Protein AF-A0A957FZC9-F1 (afdb_monomer_lite)

Sequence (97 aa):
FLSLDDCFEFLKTINDHIHVEVRKLYPEAELPRIATRKIGAHQLEVVYESERPFADFAAGLIDGAIHHFGETITVERLATTEPANNRATFLLTRSRS

Foldseek 3Di:
DPPDLDLLVVLQCCAVPVVVVVCVVPVPDQDWDWHWDDPDPFKIKIKTAGPDLCLVVVVVVSVVSCVVSVFDKDWDWDDDPDPGSRITMIMIGGDDD

Secondary structure (DSSP, 8-state):
-----SHHHHHHHIIIIIHHHHHHH-TT----EEEEEEEETTEEEEEEE-SS--HHHHHHHHHHHHHHHT--EEEEEPP-S--STTEEEEEEEEPP-

Radius of gyration: 13.61 Å; chains: 1; bounding box: 26×35×29 Å

pLDDT: mean 89.51, std 9.9, range [47.69, 97.81]

Structure (mmCIF, N/CA/C/O backbone):
data_AF-A0A957FZC9-F1
#
_entry.id   AF-A0A957FZC9-F1
#
loop_
_atom_site.group_PDB
_atom_site.id
_atom_site.type_symbol
_atom_site.label_atom_id
_atom_site.label_alt_id
_atom_site.label_comp_id
_atom_site.label_asym_id
_atom_site.label_entity_id
_atom_site.label_seq_id
_atom_site.pdbx_PDB_ins_code
_atom_site.Cartn_x
_atom_site.Cartn_y
_atom_site.Cartn_z
_atom_site.occupancy
_atom_site.B_iso_or_equiv
_atom_site.auth_seq_id
_atom_site.auth_comp_id
_atom_site.auth_asym_id
_atom_site.auth_atom_id
_atom_site.pdbx_PDB_model_num
ATOM 1 N N . PHE A 1 1 ? -5.249 -17.928 12.736 1.00 47.69 1 PHE A N 1
ATOM 2 C CA . PHE A 1 1 ? -5.312 -16.788 11.805 1.00 47.69 1 PHE A CA 1
ATOM 3 C C . PHE A 1 1 ? -5.430 -15.528 12.637 1.00 47.69 1 PHE A C 1
ATOM 5 O O . PHE A 1 1 ? -6.187 -15.545 13.600 1.00 47.69 1 PHE A O 1
ATOM 12 N N . LEU A 1 2 ? -4.622 -14.505 12.360 1.00 52.84 2 LEU A N 1
ATOM 13 C CA . LEU A 1 2 ? -4.747 -13.209 13.031 1.00 52.84 2 LEU A CA 1
ATOM 14 C C . LEU A 1 2 ? -6.146 -12.657 12.706 1.00 52.84 2 LEU A C 1
ATOM 16 O O . LEU A 1 2 ? -6.469 -12.521 11.529 1.00 52.84 2 LEU A O 1
ATOM 20 N N . SER A 1 3 ? -6.985 -12.416 13.719 1.00 57.38 3 SER A N 1
ATOM 21 C CA . SER A 1 3 ? -8.210 -11.626 13.536 1.00 57.38 3 SER A CA 1
ATOM 22 C C . SER A 1 3 ? -7.754 -10.185 13.419 1.00 57.38 3 SER A C 1
ATOM 24 O O . SER A 1 3 ? -7.436 -9.547 14.420 1.00 57.38 3 SER A O 1
ATOM 26 N N . LEU A 1 4 ? -7.564 -9.736 12.187 1.00 74.25 4 LEU A N 1
ATOM 27 C CA . LEU A 1 4 ? -7.296 -8.340 11.908 1.00 74.25 4 LEU A CA 1
ATOM 28 C C . LEU A 1 4 ? -8.652 -7.733 11.603 1.00 74.25 4 LEU A C 1
ATOM 30 O O . LEU A 1 4 ? -9.315 -8.188 10.682 1.00 74.25 4 LEU A O 1
ATOM 34 N N . ASP A 1 5 ? -9.052 -6.752 12.402 1.00 83.94 5 ASP A N 1
ATOM 35 C CA . ASP A 1 5 ? -10.291 -5.991 12.212 1.00 83.94 5 ASP A CA 1
ATOM 36 C C . ASP A 1 5 ? -9.977 -4.562 11.719 1.00 83.94 5 ASP A C 1
ATOM 38 O O . ASP A 1 5 ? -10.845 -3.697 11.706 1.00 83.94 5 ASP A O 1
ATOM 42 N N . ASP A 1 6 ? -8.712 -4.308 11.353 1.00 91.00 6 ASP A N 1
ATOM 43 C CA . ASP A 1 6 ? -8.173 -2.996 10.991 1.00 91.00 6 ASP A CA 1
ATOM 44 C C . ASP A 1 6 ? -7.301 -3.089 9.728 1.00 91.00 6 ASP A C 1
ATOM 46 O O . ASP A 1 6 ? -6.384 -3.917 9.627 1.00 91.00 6 ASP A O 1
ATOM 50 N N . CYS A 1 7 ? -7.564 -2.197 8.771 1.00 94.00 7 CYS A N 1
ATOM 51 C CA . CYS A 1 7 ? -6.891 -2.182 7.475 1.00 94.00 7 CYS A CA 1
ATOM 52 C C . CYS A 1 7 ? -5.388 -1.887 7.587 1.00 94.00 7 CYS A C 1
ATOM 54 O O . CYS A 1 7 ? -4.587 -2.457 6.844 1.00 94.00 7 CYS A O 1
ATOM 56 N N . PHE A 1 8 ? -4.967 -0.999 8.490 1.00 94.38 8 PHE A N 1
ATOM 57 C CA . PHE A 1 8 ? -3.551 -0.660 8.645 1.00 94.38 8 PHE A CA 1
ATOM 58 C C . PHE A 1 8 ? -2.773 -1.814 9.268 1.00 94.38 8 PHE A C 1
ATOM 60 O O . PHE A 1 8 ? -1.646 -2.077 8.846 1.00 94.38 8 PHE A O 1
ATOM 67 N N . GLU A 1 9 ? -3.358 -2.511 10.243 1.00 92.56 9 GLU A N 1
ATOM 68 C CA . GLU A 1 9 ? -2.744 -3.716 10.803 1.00 92.56 9 GLU A CA 1
ATOM 69 C C . GLU A 1 9 ? -2.635 -4.824 9.751 1.00 92.56 9 GLU A C 1
ATOM 71 O O . GLU A 1 9 ? -1.566 -5.416 9.611 1.00 92.56 9 GLU A O 1
ATOM 76 N N . PHE A 1 10 ? -3.660 -5.027 8.916 1.00 93.56 10 PHE A N 1
ATOM 77 C CA . PHE A 1 10 ? -3.563 -5.929 7.765 1.00 93.56 10 PHE A CA 1
ATOM 78 C C . PHE A 1 10 ? -2.395 -5.584 6.835 1.00 93.56 10 PHE A C 1
ATOM 80 O O . PHE A 1 10 ? -1.535 -6.436 6.596 1.00 93.56 10 PHE A O 1
ATOM 87 N N . LEU A 1 11 ? -2.303 -4.337 6.366 1.00 93.75 11 LEU A N 1
ATOM 88 C CA . LEU A 1 11 ? -1.262 -3.920 5.420 1.00 93.75 11 LEU A CA 1
ATOM 89 C C . LEU A 1 11 ? 0.160 -4.110 5.976 1.00 93.75 11 LEU A C 1
ATOM 91 O O . LEU A 1 11 ? 1.057 -4.518 5.237 1.00 93.75 11 LEU A O 1
ATOM 95 N N . LYS A 1 12 ? 0.370 -3.886 7.281 1.00 92.12 12 LYS A N 1
ATOM 96 C CA . LYS A 1 12 ? 1.663 -4.124 7.952 1.00 92.12 12 LYS A CA 1
ATOM 97 C C . LYS A 1 12 ? 2.077 -5.595 7.951 1.00 92.12 12 LYS A C 1
ATOM 99 O O . LYS A 1 12 ? 3.267 -5.892 7.951 1.00 92.12 12 LYS A O 1
ATOM 104 N N . THR A 1 13 ? 1.119 -6.523 7.942 1.00 91.00 13 THR A N 1
ATOM 105 C CA . THR A 1 13 ? 1.413 -7.967 7.970 1.00 91.00 13 THR A CA 1
ATOM 106 C C . THR A 1 13 ? 1.764 -8.551 6.601 1.00 91.00 13 THR A C 1
ATOM 108 O O . THR A 1 13 ? 2.252 -9.682 6.537 1.00 91.00 13 THR A O 1
ATOM 111 N N . ILE A 1 14 ? 1.548 -7.813 5.503 1.00 88.31 14 ILE A N 1
ATOM 112 C CA . ILE A 1 14 ? 1.688 -8.362 4.147 1.00 88.31 14 ILE A CA 1
ATOM 113 C C . ILE A 1 14 ? 3.101 -8.890 3.892 1.00 88.31 14 ILE A C 1
ATOM 115 O O . ILE A 1 14 ? 3.267 -10.036 3.479 1.00 88.31 14 ILE A O 1
ATOM 119 N N . ASN A 1 15 ? 4.124 -8.086 4.162 1.00 84.06 15 ASN A N 1
ATOM 120 C CA . ASN A 1 15 ? 5.496 -8.475 3.851 1.00 84.06 15 ASN A CA 1
ATOM 121 C C . ASN A 1 15 ? 6.058 -9.511 4.830 1.00 84.06 15 ASN A C 1
ATOM 123 O O . ASN A 1 15 ? 6.669 -10.488 4.406 1.00 84.06 15 ASN A O 1
ATOM 127 N N . ASP A 1 16 ? 5.827 -9.323 6.128 1.00 82.69 16 ASP A N 1
ATOM 128 C CA . ASP A 1 16 ? 6.515 -10.112 7.157 1.00 82.69 16 ASP A CA 1
ATOM 129 C C . ASP A 1 16 ? 5.771 -11.402 7.526 1.00 82.69 16 ASP A C 1
ATOM 131 O O . ASP A 1 16 ? 6.363 -12.314 8.102 1.00 82.69 16 ASP A O 1
ATOM 135 N N . HIS A 1 17 ? 4.486 -11.506 7.175 1.00 82.81 17 HIS A N 1
ATOM 136 C CA . HIS A 1 17 ? 3.686 -12.700 7.427 1.00 82.81 17 HIS 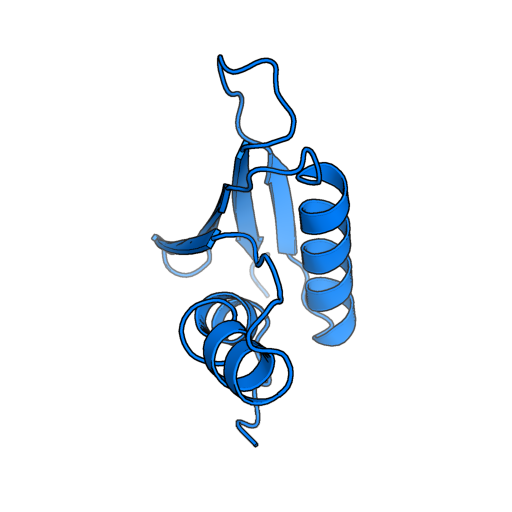A CA 1
ATOM 137 C C . HIS A 1 17 ? 3.134 -13.303 6.136 1.00 82.81 17 HIS A C 1
ATOM 139 O O . HIS A 1 17 ? 3.467 -14.439 5.806 1.00 82.81 17 HIS A O 1
ATOM 145 N N . ILE A 1 18 ? 2.341 -12.554 5.365 1.00 82.06 18 ILE A N 1
ATOM 146 C CA . ILE A 1 18 ? 1.638 -13.116 4.200 1.00 82.06 18 ILE A CA 1
ATOM 147 C C . ILE A 1 18 ? 2.634 -13.577 3.129 1.00 82.06 18 ILE A C 1
ATOM 149 O O . ILE A 1 18 ? 2.556 -14.718 2.683 1.00 82.06 18 ILE A O 1
ATOM 153 N N . HIS A 1 19 ? 3.619 -12.756 2.757 1.00 86.00 19 HIS A N 1
ATOM 154 C CA . HIS A 1 19 ? 4.641 -13.151 1.781 1.00 86.00 19 HIS A CA 1
ATOM 155 C C . HIS A 1 19 ? 5.538 -14.290 2.282 1.00 86.00 19 HIS A C 1
ATOM 157 O O . HIS A 1 19 ? 5.983 -15.111 1.479 1.00 86.00 19 HIS A O 1
ATOM 163 N N . VAL A 1 20 ? 5.762 -14.392 3.596 1.00 85.69 20 VAL A N 1
ATOM 164 C CA . VAL A 1 20 ? 6.494 -15.517 4.194 1.00 85.69 20 VAL A CA 1
ATOM 165 C C . VAL A 1 20 ? 5.700 -16.817 4.047 1.00 85.69 20 VAL A C 1
ATOM 167 O O . VAL A 1 20 ? 6.256 -17.816 3.595 1.00 85.69 20 VAL A O 1
ATOM 170 N N . GLU A 1 21 ? 4.405 -16.815 4.368 1.00 89.25 21 GLU A N 1
ATOM 171 C CA . GLU A 1 21 ? 3.551 -17.999 4.212 1.00 89.25 21 GLU A CA 1
ATOM 172 C C . GLU A 1 21 ? 3.343 -18.375 2.736 1.00 89.25 21 GLU A C 1
ATOM 174 O O . GLU A 1 21 ? 3.426 -19.552 2.384 1.00 89.25 21 GLU A O 1
ATOM 179 N N . VAL A 1 22 ? 3.166 -17.393 1.844 1.00 88.50 22 VAL A N 1
ATOM 180 C CA . VAL A 1 22 ? 3.062 -17.638 0.395 1.00 88.50 22 VAL A CA 1
ATOM 181 C C . VAL A 1 22 ? 4.336 -18.287 -0.137 1.00 88.50 22 VAL A C 1
ATOM 183 O O . VAL A 1 22 ? 4.245 -19.261 -0.879 1.00 88.50 22 VAL A O 1
ATOM 186 N N . ARG A 1 23 ? 5.521 -17.823 0.280 1.00 89.50 23 ARG A N 1
ATOM 187 C CA . ARG A 1 23 ? 6.798 -18.406 -0.158 1.00 89.50 23 ARG A CA 1
ATOM 188 C C . ARG A 1 23 ? 7.007 -19.836 0.346 1.00 89.50 23 ARG A C 1
ATOM 190 O O . ARG A 1 23 ? 7.644 -20.624 -0.341 1.00 89.50 23 ARG A O 1
ATOM 197 N N . LYS A 1 24 ? 6.459 -20.210 1.508 1.00 89.69 24 LYS A N 1
ATOM 198 C CA . LYS A 1 24 ? 6.493 -21.612 1.972 1.00 89.69 24 LYS A CA 1
ATOM 199 C C . LYS A 1 24 ? 5.683 -22.537 1.061 1.00 89.69 24 LYS A C 1
ATOM 201 O O . LYS A 1 24 ? 6.092 -23.673 0.846 1.00 89.69 24 LYS A O 1
ATO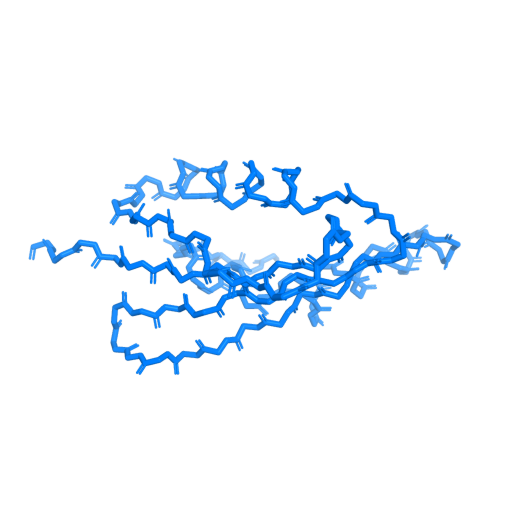M 206 N N . LEU A 1 25 ? 4.544 -22.062 0.551 1.00 92.06 25 LEU A N 1
ATOM 207 C CA . LEU A 1 25 ? 3.670 -22.826 -0.347 1.00 92.06 25 LEU A CA 1
ATOM 208 C C . LEU A 1 25 ? 4.162 -22.802 -1.801 1.00 92.06 25 LEU A C 1
ATOM 210 O O . LEU A 1 25 ? 4.033 -23.794 -2.512 1.00 92.06 25 LEU A O 1
ATOM 214 N N . TYR A 1 26 ? 4.745 -21.679 -2.221 1.00 92.12 26 TYR A N 1
ATOM 215 C CA . TYR A 1 26 ? 5.236 -21.435 -3.573 1.00 92.12 26 TYR A CA 1
ATOM 216 C C . TYR A 1 26 ? 6.644 -20.818 -3.512 1.00 92.12 26 TYR A C 1
ATOM 218 O O . TYR A 1 26 ? 6.784 -19.596 -3.611 1.00 92.12 26 TYR A O 1
ATOM 226 N N . PRO A 1 27 ? 7.700 -21.635 -3.341 1.00 90.12 27 PRO A N 1
ATOM 227 C CA . PRO A 1 27 ? 9.076 -21.145 -3.193 1.00 90.12 27 PRO A CA 1
ATOM 228 C C . PRO A 1 27 ? 9.570 -20.305 -4.374 1.00 90.12 27 PRO A C 1
ATOM 230 O O . PRO A 1 27 ? 10.313 -19.348 -4.178 1.00 90.12 27 PRO A O 1
ATOM 233 N N . GLU A 1 28 ? 9.089 -20.624 -5.575 1.00 89.94 28 GLU A N 1
ATOM 234 C CA . GLU A 1 28 ? 9.438 -19.949 -6.831 1.00 89.94 28 GLU A CA 1
ATOM 235 C C . GLU A 1 28 ? 8.634 -18.655 -7.069 1.00 89.94 28 GLU A C 1
ATOM 237 O O . GLU A 1 28 ? 8.744 -18.033 -8.125 1.00 89.94 28 GLU A O 1
ATOM 242 N N . ALA A 1 29 ? 7.768 -18.249 -6.132 1.00 87.56 29 ALA A N 1
ATOM 243 C CA . ALA A 1 29 ? 6.980 -17.033 -6.288 1.00 87.56 29 ALA A CA 1
ATOM 244 C C . ALA A 1 29 ? 7.862 -15.779 -6.168 1.00 87.56 29 ALA A C 1
ATOM 246 O O . ALA A 1 29 ? 8.419 -15.473 -5.109 1.00 87.56 29 ALA A O 1
ATOM 247 N N . GLU A 1 30 ? 7.909 -14.991 -7.239 1.00 86.88 30 GLU A N 1
ATOM 248 C CA . GLU A 1 30 ? 8.424 -13.624 -7.207 1.00 86.88 30 GLU A CA 1
ATOM 249 C C . GLU A 1 30 ? 7.383 -12.707 -6.561 1.00 86.88 30 GLU A C 1
ATOM 251 O O . GLU A 1 30 ? 6.337 -12.405 -7.143 1.00 86.88 30 GLU A O 1
ATOM 256 N N . LEU A 1 31 ? 7.662 -12.276 -5.333 1.00 89.44 31 LEU A N 1
ATOM 257 C CA . LEU A 1 31 ? 6.769 -11.422 -4.558 1.00 89.44 31 LEU A CA 1
ATOM 258 C C . LEU A 1 31 ? 7.295 -9.986 -4.537 1.00 89.44 31 LEU A C 1
ATOM 260 O O . LEU A 1 31 ? 8.507 -9.789 -4.406 1.00 89.44 31 LEU A O 1
ATOM 264 N N . PRO A 1 32 ? 6.412 -8.977 -4.630 1.00 92.19 32 PRO A N 1
ATOM 265 C CA . PRO A 1 32 ? 6.819 -7.600 -4.424 1.00 92.19 32 PRO A CA 1
ATOM 266 C C . PRO A 1 32 ? 7.269 -7.391 -2.976 1.00 92.19 32 PRO A C 1
ATOM 268 O O . PRO A 1 32 ? 6.873 -8.115 -2.060 1.00 92.19 32 PRO A O 1
ATOM 271 N N . ARG A 1 33 ? 8.055 -6.348 -2.746 1.00 92.38 33 ARG A N 1
ATOM 272 C CA . ARG A 1 33 ? 8.309 -5.827 -1.409 1.00 92.38 33 ARG A CA 1
ATOM 273 C C . ARG A 1 33 ? 7.238 -4.795 -1.078 1.00 92.38 33 ARG A C 1
ATOM 275 O O . ARG A 1 33 ? 6.980 -3.882 -1.860 1.00 92.38 33 ARG A O 1
ATOM 282 N N . ILE A 1 34 ? 6.631 -4.937 0.096 1.00 93.94 34 ILE A N 1
ATOM 283 C CA . ILE A 1 34 ? 5.677 -3.964 0.634 1.00 93.94 34 ILE A CA 1
ATOM 284 C C . ILE A 1 34 ? 6.209 -3.511 1.989 1.00 93.94 34 ILE A C 1
ATOM 286 O O . ILE A 1 34 ? 6.304 -4.298 2.921 1.00 93.94 34 ILE A O 1
ATOM 290 N N . ALA A 1 35 ? 6.599 -2.250 2.107 1.00 94.12 35 ALA A N 1
ATOM 291 C CA . ALA A 1 35 ? 7.036 -1.680 3.375 1.00 94.12 35 ALA A CA 1
ATOM 292 C C . ALA A 1 35 ? 6.005 -0.670 3.864 1.00 94.12 35 ALA A C 1
ATOM 294 O O . ALA A 1 35 ? 5.496 0.128 3.084 1.00 94.12 35 ALA A O 1
ATOM 295 N N . THR A 1 36 ? 5.718 -0.675 5.160 1.00 95.44 36 THR A N 1
ATOM 296 C CA . THR A 1 36 ? 4.787 0.283 5.759 1.00 95.44 36 THR A CA 1
ATOM 297 C C . THR A 1 36 ? 5.493 1.154 6.784 1.00 95.44 36 THR A C 1
ATOM 299 O O . THR A 1 36 ? 6.250 0.642 7.611 1.00 95.44 36 THR A O 1
ATOM 302 N N . ARG A 1 37 ? 5.206 2.454 6.789 1.00 95.38 37 ARG A N 1
ATOM 303 C CA . ARG A 1 37 ? 5.733 3.411 7.765 1.00 95.38 37 ARG A CA 1
ATOM 304 C C . ARG A 1 37 ? 4.588 4.204 8.378 1.00 95.38 37 ARG A C 1
ATOM 306 O O . ARG A 1 37 ? 3.845 4.889 7.683 1.00 95.38 37 ARG A O 1
ATOM 313 N N . LYS A 1 38 ? 4.434 4.125 9.701 1.00 94.06 38 LYS A N 1
ATOM 314 C CA . LYS A 1 38 ? 3.450 4.941 10.423 1.00 94.06 38 LYS A CA 1
ATOM 315 C C . LYS A 1 38 ? 3.941 6.389 10.459 1.00 94.06 38 LYS A C 1
ATOM 317 O O . LYS A 1 38 ? 4.984 6.658 11.046 1.00 94.06 38 LYS A O 1
ATOM 322 N N . ILE A 1 39 ? 3.191 7.298 9.841 1.00 94.88 39 ILE A N 1
ATOM 323 C CA . ILE A 1 39 ? 3.511 8.736 9.810 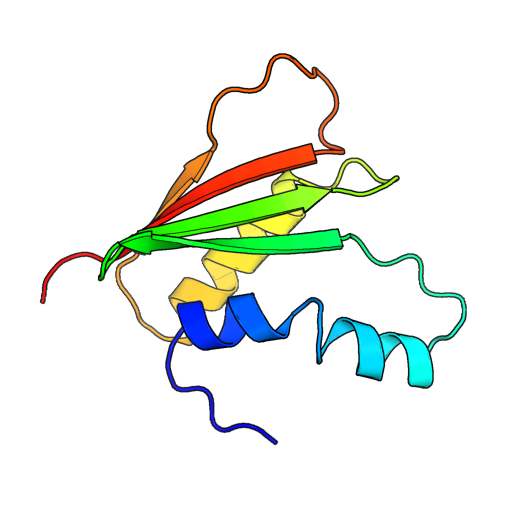1.00 94.88 39 ILE A CA 1
ATOM 324 C C . ILE A 1 39 ? 2.837 9.461 10.981 1.00 94.88 39 ILE A C 1
ATOM 326 O O . ILE A 1 39 ? 3.381 10.412 11.534 1.00 94.88 39 ILE A O 1
ATOM 330 N N . GLY A 1 40 ? 1.677 8.967 11.420 1.00 90.00 40 GLY A N 1
ATOM 331 C CA . GLY A 1 40 ? 0.937 9.525 12.547 1.00 90.00 40 GLY A CA 1
ATOM 332 C C . GLY A 1 40 ? -0.143 8.578 13.060 1.00 90.00 40 GLY A C 1
ATOM 333 O O . GLY A 1 40 ? -0.188 7.402 12.700 1.00 90.00 40 GLY A O 1
ATOM 334 N N . ALA A 1 41 ? -1.036 9.085 13.912 1.00 89.31 41 ALA A N 1
ATOM 335 C CA . ALA A 1 41 ? -2.133 8.287 14.468 1.00 89.31 41 ALA A CA 1
ATOM 336 C C . ALA A 1 41 ? -3.122 7.784 13.398 1.00 89.31 41 ALA A C 1
ATOM 338 O O . ALA A 1 41 ? -3.664 6.695 13.546 1.00 89.31 41 ALA A O 1
ATOM 339 N N . HIS A 1 42 ? -3.305 8.545 12.314 1.00 94.12 42 HIS A N 1
ATOM 340 C CA . HIS A 1 42 ? -4.280 8.268 11.249 1.00 94.12 42 HIS A CA 1
ATOM 341 C C . HIS A 1 42 ? -3.643 8.191 9.859 1.00 94.12 42 HIS A C 1
ATOM 343 O O . HIS A 1 42 ? -4.346 8.271 8.858 1.00 94.12 42 HIS A O 1
ATOM 349 N N . GLN A 1 43 ? -2.314 8.085 9.793 1.00 96.56 43 GLN A N 1
ATOM 350 C CA . GLN A 1 43 ? -1.584 8.087 8.532 1.00 96.56 43 GLN A CA 1
ATOM 351 C C . GLN A 1 43 ? -0.599 6.931 8.458 1.00 96.56 43 GLN A C 1
ATOM 353 O O . GLN A 1 43 ? 0.227 6.738 9.361 1.00 96.56 43 GLN A O 1
ATOM 358 N N . LEU A 1 44 ? -0.678 6.203 7.351 1.00 97.12 44 LEU A N 1
ATOM 359 C CA . LEU A 1 44 ? 0.208 5.106 7.010 1.00 97.12 44 LEU A CA 1
ATOM 360 C C . LEU A 1 44 ? 0.773 5.359 5.619 1.00 97.12 44 LEU A C 1
ATOM 362 O O . LEU A 1 44 ? 0.033 5.571 4.667 1.00 97.12 44 LEU A O 1
ATOM 366 N N . GLU A 1 45 ? 2.086 5.326 5.500 1.00 97.56 45 GLU A N 1
ATOM 367 C CA . GLU A 1 45 ? 2.743 5.275 4.205 1.00 97.56 45 GLU A CA 1
ATOM 368 C C . GLU A 1 45 ? 2.981 3.811 3.832 1.00 97.56 45 GLU A C 1
ATOM 370 O O . GLU A 1 45 ? 3.443 3.026 4.663 1.00 97.56 45 GLU A O 1
ATOM 375 N N . VAL A 1 46 ? 2.674 3.453 2.590 1.00 97.19 46 VAL A N 1
ATOM 376 C CA . VAL A 1 46 ? 2.903 2.132 2.006 1.00 97.19 46 VAL A CA 1
ATOM 377 C C . VAL A 1 46 ? 3.813 2.299 0.797 1.00 97.19 46 VAL A C 1
ATOM 379 O O . VAL A 1 46 ? 3.470 2.985 -0.162 1.00 97.19 46 VAL A O 1
ATOM 382 N N . VAL A 1 47 ? 4.980 1.669 0.837 1.00 95.81 47 VAL A N 1
ATOM 383 C CA . VAL A 1 47 ? 5.953 1.645 -0.253 1.00 95.81 47 VAL A CA 1
ATOM 384 C C . VAL A 1 47 ? 5.878 0.283 -0.922 1.00 95.81 47 VAL A C 1
ATOM 386 O O . VAL A 1 47 ? 6.182 -0.738 -0.306 1.00 95.81 47 VAL A O 1
ATOM 389 N N . TYR A 1 48 ? 5.472 0.287 -2.184 1.00 94.75 48 TYR A N 1
ATOM 390 C CA . TYR A 1 48 ? 5.477 -0.867 -3.069 1.00 94.75 48 TYR A CA 1
ATOM 391 C C . TYR A 1 48 ? 6.732 -0.849 -3.942 1.00 94.75 48 TYR A C 1
ATOM 393 O O . TYR A 1 48 ? 7.075 0.197 -4.496 1.00 94.75 48 TYR A O 1
ATOM 401 N N . GLU A 1 49 ? 7.374 -2.003 -4.101 1.00 93.44 49 GLU A N 1
ATOM 402 C CA . GLU A 1 49 ? 8.512 -2.203 -4.999 1.00 93.44 49 GLU A CA 1
ATOM 403 C C . GLU A 1 49 ? 8.496 -3.622 -5.586 1.00 93.44 49 GLU A C 1
ATOM 405 O O . GLU A 1 49 ? 8.246 -4.599 -4.879 1.00 93.44 49 GLU A O 1
ATOM 410 N N . SER A 1 50 ? 8.749 -3.762 -6.884 1.00 91.62 50 SER A N 1
ATOM 411 C CA . SER A 1 50 ? 8.765 -5.052 -7.573 1.00 91.62 50 SER A CA 1
ATOM 412 C C . SER A 1 50 ? 9.589 -5.000 -8.852 1.00 91.62 50 SER A C 1
ATOM 414 O O . SER A 1 50 ? 9.713 -3.958 -9.490 1.00 91.62 50 SER A O 1
ATOM 416 N N . GLU A 1 51 ? 10.076 -6.155 -9.294 1.00 89.31 51 GLU A N 1
ATOM 417 C CA . GLU A 1 51 ? 10.641 -6.327 -10.636 1.00 89.31 51 GLU A CA 1
ATOM 418 C C . GLU A 1 51 ? 9.576 -6.222 -11.742 1.00 89.31 51 GLU A C 1
ATOM 420 O O . GLU A 1 51 ? 9.898 -5.928 -12.894 1.00 89.31 51 GLU A O 1
ATOM 425 N N . ARG A 1 52 ? 8.291 -6.389 -11.399 1.00 89.38 52 ARG A N 1
ATOM 426 C CA . ARG A 1 52 ? 7.165 -6.271 -12.334 1.00 89.38 52 ARG A CA 1
ATOM 427 C C . ARG A 1 52 ? 6.443 -4.928 -12.146 1.00 89.38 52 ARG A C 1
ATOM 429 O O . ARG A 1 52 ? 6.254 -4.501 -11.008 1.00 89.38 52 ARG A O 1
ATOM 436 N N . PRO A 1 53 ? 5.979 -4.265 -13.220 1.00 90.69 53 PRO A N 1
ATOM 437 C CA . PRO A 1 53 ? 5.376 -2.933 -13.143 1.00 90.69 53 PRO A CA 1
ATOM 438 C C . PRO A 1 53 ? 3.906 -2.972 -12.678 1.00 90.69 53 PRO A C 1
ATOM 440 O O . PRO A 1 53 ? 3.000 -2.571 -13.408 1.00 90.69 53 PRO A O 1
ATOM 443 N N . PHE A 1 54 ? 3.647 -3.483 -11.471 1.00 92.81 54 PHE A N 1
ATOM 444 C CA . PHE A 1 54 ? 2.298 -3.700 -10.933 1.00 92.81 54 PHE A CA 1
ATOM 445 C C . PHE A 1 54 ? 1.906 -2.729 -9.809 1.00 92.81 54 PHE A C 1
ATOM 447 O O . PHE A 1 54 ? 1.029 -3.040 -9.003 1.00 92.81 54 PHE A O 1
ATOM 454 N N . ALA A 1 55 ? 2.478 -1.522 -9.769 1.00 93.19 55 ALA A N 1
ATOM 455 C CA . ALA A 1 55 ? 2.085 -0.501 -8.794 1.00 93.19 55 ALA A CA 1
ATOM 456 C C . ALA A 1 55 ? 0.588 -0.138 -8.852 1.00 93.19 55 ALA A C 1
ATOM 458 O O . ALA A 1 55 ? -0.020 0.131 -7.817 1.00 93.19 55 ALA A O 1
ATOM 459 N N . ASP A 1 56 ? -0.032 -0.141 -10.036 1.00 93.62 56 ASP A N 1
ATOM 460 C CA . ASP A 1 56 ? -1.475 0.124 -10.179 1.00 93.62 56 ASP A CA 1
ATOM 461 C C . ASP A 1 56 ? -2.324 -1.027 -9.630 1.00 93.62 56 ASP A C 1
ATOM 463 O O . ASP A 1 56 ? -3.349 -0.804 -8.990 1.00 93.62 56 ASP A O 1
ATOM 467 N N . PHE A 1 57 ? -1.855 -2.265 -9.795 1.00 92.94 57 PHE A N 1
ATOM 468 C CA . PHE A 1 57 ? -2.490 -3.424 -9.178 1.00 92.94 57 PHE A CA 1
ATOM 469 C C . PHE A 1 57 ? -2.365 -3.378 -7.650 1.00 92.94 57 PHE A C 1
ATOM 471 O O . PHE A 1 57 ? -3.340 -3.633 -6.950 1.00 92.94 57 PHE A O 1
ATOM 478 N N . ALA A 1 58 ? -1.200 -2.982 -7.125 1.00 94.25 58 ALA A N 1
ATOM 479 C CA . ALA A 1 58 ? -1.007 -2.785 -5.691 1.00 94.25 58 ALA A CA 1
ATOM 480 C C . ALA A 1 58 ? -1.961 -1.720 -5.121 1.00 94.25 58 ALA A C 1
ATOM 482 O O . ALA A 1 58 ? -2.529 -1.937 -4.054 1.00 94.25 58 ALA A O 1
ATOM 483 N N . ALA A 1 59 ? -2.197 -0.620 -5.847 1.00 95.75 59 ALA A N 1
ATOM 484 C CA . ALA A 1 59 ? -3.194 0.381 -5.465 1.00 95.75 59 ALA A CA 1
ATOM 485 C C . ALA A 1 59 ? -4.604 -0.229 -5.379 1.00 95.75 59 ALA A C 1
ATOM 487 O O . ALA A 1 59 ? -5.277 -0.074 -4.365 1.00 95.75 59 ALA A O 1
ATOM 488 N N . GLY A 1 60 ? -5.008 -1.014 -6.384 1.00 96.19 60 GLY A N 1
ATOM 489 C CA . GLY A 1 60 ? -6.300 -1.705 -6.371 1.00 96.19 60 GLY A CA 1
ATOM 490 C C . GLY A 1 60 ? -6.451 -2.714 -5.224 1.00 96.19 60 GLY A C 1
ATOM 491 O O . GLY A 1 60 ? -7.537 -2.850 -4.664 1.00 96.19 60 GLY A O 1
ATOM 492 N N . LEU A 1 61 ? -5.373 -3.399 -4.827 1.00 95.50 61 LEU A N 1
ATOM 493 C CA . LEU A 1 61 ? -5.384 -4.280 -3.654 1.00 95.50 61 LEU A CA 1
ATOM 494 C C . LEU A 1 61 ? -5.537 -3.502 -2.342 1.00 95.50 61 LEU A C 1
ATOM 496 O O . LEU A 1 61 ? -6.244 -3.963 -1.448 1.00 95.50 61 LEU A O 1
ATOM 500 N N . ILE A 1 62 ? -4.896 -2.335 -2.229 1.00 96.75 62 ILE A N 1
ATOM 501 C CA . ILE A 1 62 ? -5.056 -1.439 -1.078 1.00 96.75 62 ILE A CA 1
ATOM 502 C C . ILE A 1 62 ? -6.513 -0.971 -0.987 1.00 96.75 62 ILE A C 1
ATOM 504 O O . ILE A 1 62 ? -7.120 -1.111 0.073 1.00 96.75 62 ILE A O 1
ATOM 508 N N . ASP A 1 63 ? -7.102 -0.511 -2.093 1.00 96.94 63 ASP A N 1
ATOM 509 C CA . ASP A 1 63 ? -8.511 -0.100 -2.137 1.00 96.94 63 ASP A CA 1
ATOM 510 C C . ASP A 1 63 ? -9.454 -1.259 -1.779 1.00 96.94 63 ASP A C 1
ATOM 512 O O . ASP A 1 63 ? -10.401 -1.098 -1.007 1.00 96.94 63 ASP A O 1
ATOM 516 N N . GLY A 1 64 ? -9.173 -2.461 -2.290 1.00 96.00 64 GLY A N 1
ATOM 517 C CA . GLY A 1 64 ? -9.916 -3.671 -1.945 1.00 96.00 64 GLY A CA 1
ATOM 518 C C . GLY A 1 64 ? -9.848 -4.007 -0.452 1.00 96.00 64 GLY A C 1
ATOM 519 O O . GLY A 1 64 ? -10.868 -4.366 0.137 1.00 96.00 64 GLY A O 1
ATOM 520 N N . ALA A 1 65 ? -8.678 -3.853 0.174 1.00 95.31 65 ALA A N 1
ATOM 521 C CA . ALA A 1 65 ? -8.517 -4.044 1.613 1.00 95.31 65 ALA A CA 1
ATOM 522 C C . ALA A 1 65 ? -9.324 -3.006 2.406 1.00 95.31 65 ALA A C 1
ATOM 524 O O . ALA A 1 65 ? -10.069 -3.380 3.308 1.00 95.31 65 ALA A O 1
ATOM 525 N N . ILE A 1 66 ? -9.251 -1.725 2.031 1.00 95.81 66 ILE A N 1
ATOM 526 C CA . ILE A 1 66 ? -10.017 -0.645 2.674 1.00 95.81 66 ILE A CA 1
ATOM 527 C C . ILE A 1 66 ? -11.519 -0.961 2.643 1.00 95.81 66 ILE A C 1
ATOM 529 O O . ILE A 1 66 ? -12.185 -0.907 3.679 1.00 95.81 66 ILE A O 1
ATOM 533 N N . HIS A 1 67 ? -12.040 -1.374 1.482 1.00 95.31 67 HIS A N 1
ATOM 534 C CA . HIS A 1 67 ? -13.437 -1.786 1.345 1.00 95.31 67 HIS A CA 1
ATOM 535 C C . HIS A 1 67 ? -13.786 -3.019 2.184 1.00 95.31 67 HIS A C 1
ATOM 537 O O . HIS A 1 67 ? -14.866 -3.063 2.768 1.00 95.31 67 HIS A O 1
ATOM 543 N N . HIS A 1 68 ? -12.895 -4.010 2.263 1.00 94.50 68 HIS A N 1
ATOM 544 C CA . HIS A 1 68 ? -13.117 -5.218 3.058 1.00 94.50 68 HIS A CA 1
ATOM 545 C C . HIS A 1 68 ? -13.292 -4.912 4.551 1.00 94.50 68 HIS A C 1
ATOM 547 O O . HIS A 1 68 ? -14.184 -5.473 5.185 1.00 94.50 68 HIS A O 1
ATOM 553 N N . PHE A 1 69 ? -12.485 -3.996 5.093 1.00 93.31 69 PHE A N 1
ATOM 554 C CA . PHE A 1 69 ? -12.572 -3.570 6.494 1.00 93.31 69 PHE A CA 1
ATOM 555 C C . PHE A 1 69 ? -13.663 -2.519 6.751 1.00 93.31 69 PHE A C 1
ATOM 557 O O . PHE A 1 69 ? -13.922 -2.177 7.901 1.00 93.31 69 PHE A O 1
ATOM 564 N N . GLY A 1 70 ? -14.322 -2.007 5.704 1.00 93.19 70 GLY A N 1
ATOM 565 C CA . GLY A 1 70 ? -15.375 -0.995 5.830 1.00 93.19 70 GLY A CA 1
ATOM 566 C C . GLY A 1 70 ? -14.874 0.347 6.376 1.00 93.19 70 GLY A C 1
ATOM 567 O O . GLY A 1 70 ? -15.646 1.090 6.980 1.00 93.19 70 GLY A O 1
ATOM 568 N N . GLU A 1 71 ? -13.587 0.654 6.196 1.00 93.06 71 GLU A N 1
ATOM 569 C CA . GLU A 1 71 ? -12.974 1.878 6.709 1.00 93.06 71 GLU A CA 1
ATOM 570 C C . GLU A 1 71 ? -13.007 3.019 5.686 1.00 93.06 71 GLU A C 1
ATOM 572 O O . GLU A 1 71 ? -12.855 2.816 4.483 1.00 93.06 71 GLU A O 1
ATOM 577 N N . THR A 1 72 ? -13.114 4.258 6.171 1.00 95.19 72 THR A N 1
ATOM 578 C CA . THR A 1 72 ? -12.965 5.453 5.331 1.00 95.19 72 THR A CA 1
ATOM 579 C C . THR A 1 72 ? -11.507 5.907 5.338 1.00 95.19 72 THR A C 1
ATOM 581 O O . THR A 1 72 ? -11.066 6.634 6.235 1.00 95.19 72 THR A O 1
ATOM 584 N N . ILE A 1 73 ? -10.743 5.464 4.340 1.00 96.88 73 ILE A N 1
ATOM 585 C CA . ILE A 1 73 ? -9.339 5.834 4.133 1.00 96.88 73 ILE A CA 1
ATOM 586 C C . ILE A 1 73 ? -9.181 6.429 2.733 1.00 96.88 73 ILE A C 1
ATOM 588 O O . ILE A 1 73 ? -9.592 5.827 1.747 1.00 96.88 73 ILE A O 1
ATOM 592 N N . THR A 1 74 ? -8.546 7.595 2.636 1.00 97.00 74 THR A N 1
ATOM 593 C CA . THR A 1 74 ? -8.127 8.165 1.350 1.00 97.00 74 THR A CA 1
ATOM 594 C C . THR A 1 74 ? -6.739 7.655 0.980 1.00 97.00 74 THR A C 1
ATOM 596 O O . THR A 1 74 ? -5.847 7.671 1.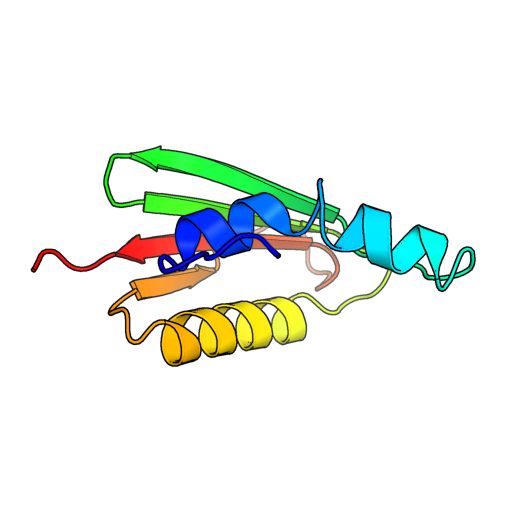833 1.00 97.00 74 THR A O 1
ATOM 599 N N . VAL A 1 75 ? -6.538 7.280 -0.283 1.00 97.38 75 VAL A N 1
ATOM 600 C CA . VAL A 1 75 ? -5.244 6.841 -0.823 1.00 97.38 75 VAL A CA 1
ATOM 601 C C . VAL A 1 75 ? -4.697 7.909 -1.767 1.00 97.38 75 VAL A C 1
ATOM 603 O O . VAL A 1 75 ? -5.325 8.243 -2.768 1.00 97.38 75 VAL A O 1
ATOM 606 N N . GLU A 1 76 ? -3.513 8.435 -1.467 1.00 96.81 76 GLU A N 1
ATOM 607 C CA . GLU A 1 76 ? -2.783 9.358 -2.338 1.00 96.81 76 GLU A CA 1
ATOM 608 C C . GLU A 1 76 ? -1.500 8.691 -2.839 1.00 96.81 76 GLU A C 1
ATOM 610 O O . GLU A 1 76 ? -0.670 8.262 -2.039 1.00 96.81 76 GLU A O 1
ATOM 615 N N . ARG A 1 77 ? -1.293 8.618 -4.160 1.00 95.62 77 ARG A N 1
ATOM 616 C CA . ARG A 1 77 ? 0.010 8.228 -4.717 1.00 95.62 77 ARG A CA 1
ATOM 617 C C . ARG A 1 77 ? 0.931 9.447 -4.729 1.00 95.62 77 ARG A C 1
ATOM 619 O O . ARG A 1 77 ? 0.654 10.418 -5.428 1.00 95.62 77 ARG A O 1
ATOM 626 N N . LEU A 1 78 ? 2.041 9.375 -4.001 1.00 94.25 78 LEU A N 1
ATOM 627 C CA . LEU A 1 78 ? 3.033 10.447 -3.964 1.00 94.25 78 LEU A CA 1
ATOM 628 C C . LEU A 1 78 ? 3.830 10.486 -5.273 1.00 94.25 78 LEU A C 1
ATOM 630 O O . LEU A 1 78 ? 4.165 9.444 -5.843 1.00 94.25 78 LEU A O 1
ATOM 634 N N . ALA A 1 79 ? 4.149 11.695 -5.741 1.00 86.69 79 ALA A N 1
ATOM 635 C CA . ALA A 1 79 ? 4.941 11.881 -6.950 1.00 86.69 79 ALA A CA 1
ATOM 636 C C . ALA A 1 79 ? 6.328 11.235 -6.794 1.00 86.69 79 ALA A C 1
ATOM 638 O O . ALA A 1 79 ? 7.036 11.472 -5.815 1.00 86.69 79 ALA A O 1
ATOM 639 N N . THR A 1 80 ? 6.721 10.440 -7.786 1.00 78.75 80 THR A N 1
ATOM 640 C CA . THR A 1 80 ? 8.062 9.864 -7.905 1.00 78.75 80 THR A CA 1
ATOM 641 C C . THR A 1 80 ? 8.715 10.374 -9.182 1.00 78.75 80 THR A C 1
ATOM 643 O O . THR A 1 80 ? 8.039 10.665 -10.168 1.00 78.75 80 THR A O 1
ATOM 646 N N . THR A 1 81 ? 10.038 10.497 -9.168 1.00 74.81 81 THR A N 1
ATOM 647 C CA . THR A 1 81 ? 10.828 10.807 -10.366 1.00 74.81 81 THR A CA 1
ATOM 648 C C . THR A 1 81 ? 11.067 9.575 -11.238 1.00 74.81 81 THR A C 1
ATOM 650 O O . THR A 1 81 ? 11.599 9.703 -12.337 1.00 74.81 81 THR A O 1
ATOM 653 N N . GLU A 1 82 ? 10.718 8.380 -10.753 1.00 68.69 82 GLU A N 1
ATOM 654 C CA . GLU A 1 82 ? 10.895 7.130 -11.487 1.00 68.69 82 GLU A CA 1
ATOM 655 C C . GLU A 1 82 ? 9.708 6.889 -12.440 1.00 68.69 82 GLU A C 1
ATOM 657 O O . GLU A 1 82 ? 8.571 6.786 -11.984 1.00 68.69 82 GLU A O 1
ATOM 662 N N . PRO A 1 83 ? 9.935 6.771 -13.762 1.00 61.28 83 PRO A N 1
ATOM 663 C CA . PRO A 1 83 ? 8.859 6.576 -14.737 1.00 61.28 83 PRO A CA 1
ATOM 664 C C . PRO A 1 83 ? 8.289 5.146 -14.747 1.00 61.28 83 PRO A C 1
ATOM 666 O O . PRO A 1 83 ? 7.314 4.881 -15.446 1.00 61.28 83 PRO A O 1
ATOM 669 N N . ALA A 1 84 ? 8.903 4.208 -14.021 1.00 72.94 84 ALA A N 1
ATOM 670 C CA . ALA A 1 84 ? 8.517 2.805 -14.030 1.00 72.94 84 ALA A CA 1
ATOM 671 C C . ALA A 1 84 ? 7.514 2.490 -12.908 1.00 72.94 84 ALA A C 1
ATOM 673 O O . ALA A 1 84 ? 7.800 2.701 -11.731 1.00 72.94 84 ALA A O 1
ATOM 674 N N . ASN A 1 85 ? 6.383 1.865 -13.257 1.00 84.50 85 ASN A N 1
ATOM 675 C CA . ASN A 1 85 ? 5.353 1.355 -12.330 1.00 84.50 85 ASN A CA 1
ATOM 676 C C . ASN A 1 85 ? 5.825 0.174 -11.447 1.00 84.50 85 ASN A C 1
ATOM 678 O O . ASN A 1 85 ? 5.023 -0.577 -10.892 1.00 84.50 85 ASN A O 1
ATOM 682 N N . ASN A 1 86 ? 7.134 -0.018 -11.340 1.00 91.25 86 ASN A N 1
ATOM 683 C CA . ASN A 1 86 ? 7.810 -0.983 -10.486 1.00 91.25 86 ASN A CA 1
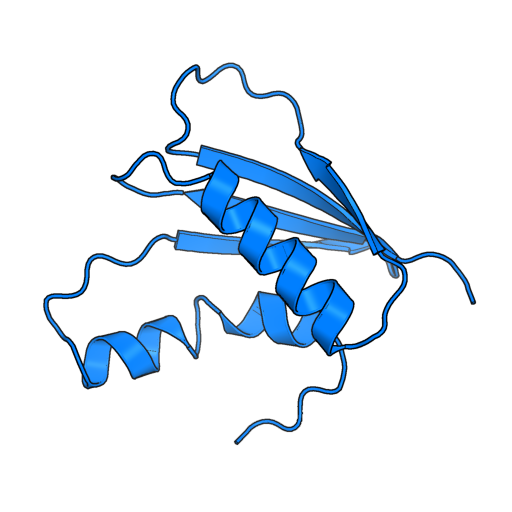ATOM 684 C C . ASN A 1 86 ? 7.849 -0.527 -9.029 1.00 91.25 86 ASN A C 1
ATOM 686 O O . ASN A 1 86 ? 7.939 -1.360 -8.133 1.00 91.25 86 ASN A O 1
ATOM 690 N N . ARG A 1 87 ? 7.759 0.785 -8.786 1.00 93.50 87 ARG A N 1
ATOM 691 C CA . ARG A 1 87 ? 7.801 1.366 -7.450 1.00 93.50 87 ARG A CA 1
ATOM 692 C C . ARG A 1 87 ? 6.760 2.464 -7.300 1.00 93.50 87 ARG A C 1
ATOM 694 O O . ARG A 1 87 ? 6.605 3.306 -8.178 1.00 93.50 87 ARG A O 1
ATOM 701 N N . ALA A 1 88 ? 6.062 2.475 -6.172 1.00 94.75 88 ALA A N 1
ATOM 702 C CA . ALA A 1 88 ? 5.137 3.546 -5.826 1.00 94.75 88 ALA A CA 1
ATOM 703 C C . ALA A 1 88 ? 5.042 3.717 -4.313 1.00 94.75 88 ALA A C 1
ATOM 705 O O . ALA A 1 88 ? 5.097 2.745 -3.560 1.00 94.75 88 ALA A O 1
ATOM 706 N N . THR A 1 89 ? 4.854 4.962 -3.886 1.00 95.94 89 THR A N 1
ATOM 707 C CA . THR A 1 89 ? 4.566 5.292 -2.492 1.00 95.94 89 THR A CA 1
ATOM 708 C C . THR A 1 89 ? 3.137 5.796 -2.394 1.00 95.94 89 THR A C 1
ATOM 710 O O . THR A 1 89 ? 2.749 6.718 -3.113 1.00 95.94 89 THR A O 1
ATOM 713 N N . PHE A 1 90 ? 2.368 5.197 -1.494 1.00 97.12 90 PHE A N 1
ATOM 714 C CA . PHE A 1 90 ? 0.991 5.562 -1.206 1.00 97.12 90 PHE A CA 1
ATOM 715 C C . PHE A 1 90 ? 0.898 6.110 0.212 1.00 97.12 90 PHE A C 1
ATOM 717 O O . PHE A 1 90 ? 1.322 5.451 1.161 1.00 97.12 90 PHE A O 1
ATOM 724 N N . LEU A 1 91 ? 0.338 7.303 0.365 1.00 97.44 91 LEU A N 1
ATOM 725 C CA . LEU A 1 91 ?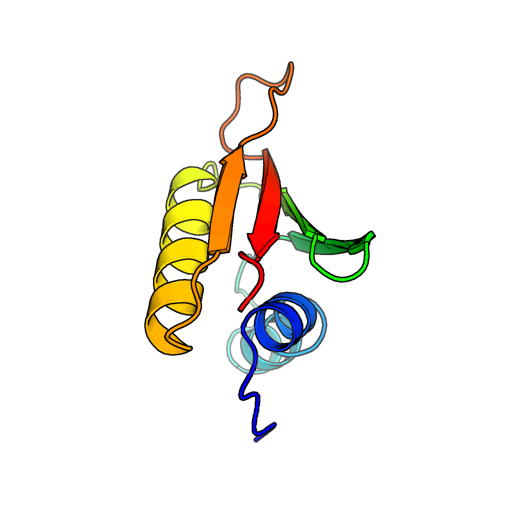 -0.029 7.863 1.654 1.00 97.44 91 LEU A CA 1
ATOM 726 C C . LEU A 1 91 ? -1.511 7.587 1.901 1.00 97.44 91 LEU A C 1
ATOM 728 O O . LEU A 1 91 ? -2.384 8.089 1.195 1.00 97.44 91 LEU A O 1
ATOM 732 N N . LEU A 1 92 ? -1.788 6.778 2.915 1.00 97.81 92 LEU A N 1
ATOM 733 C CA . LEU A 1 92 ? -3.131 6.459 3.369 1.00 97.81 92 LEU A CA 1
ATOM 734 C C . LEU A 1 92 ? -3.471 7.373 4.540 1.00 97.81 92 LEU A C 1
ATOM 736 O O . LEU A 1 92 ? -2.724 7.431 5.520 1.00 97.81 92 LEU A O 1
ATOM 740 N N . THR A 1 93 ? -4.612 8.055 4.465 1.00 97.50 93 THR A N 1
ATOM 741 C CA . THR A 1 93 ? -5.124 8.905 5.548 1.00 97.50 93 THR A CA 1
ATOM 742 C C . THR A 1 93 ? -6.517 8.444 5.957 1.00 97.50 93 THR A C 1
ATOM 744 O O . THR A 1 93 ? -7.460 8.510 5.173 1.00 97.50 93 THR A O 1
ATOM 747 N N . ARG A 1 94 ? -6.650 7.974 7.198 1.00 94.94 94 ARG A N 1
ATOM 748 C CA . ARG A 1 94 ? -7.930 7.564 7.783 1.00 94.94 94 ARG A CA 1
ATOM 749 C C . ARG A 1 94 ? -8.734 8.805 8.176 1.00 94.94 94 ARG A C 1
ATOM 751 O O . ARG A 1 94 ? -8.214 9.690 8.863 1.00 94.94 94 ARG A O 1
ATOM 758 N N . SER A 1 95 ? -9.994 8.875 7.755 1.00 90.00 95 SER A N 1
ATOM 759 C CA . SER A 1 95 ? -10.910 9.931 8.191 1.00 90.00 95 SER A CA 1
ATOM 760 C C . SER A 1 95 ? -11.164 9.827 9.697 1.00 90.00 95 SER A C 1
ATOM 762 O O . SER A 1 95 ? -11.210 8.734 10.260 1.00 90.00 95 SER A O 1
ATOM 764 N N . ARG A 1 96 ? -11.317 10.971 10.371 1.00 74.06 96 ARG A N 1
ATOM 765 C CA . ARG A 1 96 ? -11.727 10.985 11.780 1.00 74.06 96 ARG A CA 1
ATOM 766 C C . ARG A 1 96 ? -13.209 10.613 11.855 1.00 74.06 96 ARG A C 1
ATOM 768 O O . ARG A 1 96 ? -14.011 11.249 11.177 1.00 74.06 96 ARG A O 1
ATOM 775 N N . SER A 1 97 ? -13.525 9.586 12.640 1.00 58.53 97 SER A N 1
ATOM 776 C CA . SER A 1 97 ? -14.885 9.278 13.101 1.00 58.53 97 SER A CA 1
ATOM 777 C C . SER A 1 97 ? -15.378 10.334 14.080 1.00 58.53 97 SER A C 1
ATOM 779 O O . SER A 1 97 ? -14.544 10.723 14.935 1.00 58.53 97 SER A O 1
#